Protein AF-A0A967VXX6-F1 (afdb_monomer_lite)

Sequence (80 aa):
DVFAPAAAHLVGGGALDALGPPADDLVRLPLPEPEAADGLVRGTVLAVDRFGNLVTNIPRAALPPEVSVVVEDRSVGPVR

Foldseek 3Di:
DQPVVLVVCVVVVHDPCVSDDDDPDDDDDDDDAWDDDPNDIHWDFPDQDPVRDTDTNDDPVSDDPWDWDDDPNDTPDTDD

Secondary structure (DSSP, 8-state):
--HHHHHHHHHTT--GGGG-S------PPPPPPPEEETTEEE--EEEE-TT-PEEES--GGGS-SSEEEEETTEEEEEE-

Structure (mmCIF, N/CA/C/O backbone):
data_AF-A0A967VXX6-F1
#
_entry.id   AF-A0A967VXX6-F1
#
loop_
_atom_site.group_PDB
_atom_site.id
_atom_site.type_symbol
_atom_site.label_atom_id
_atom_site.label_alt_id
_atom_site.label_comp_id
_atom_site.label_asym_id
_atom_site.label_entity_id
_atom_site.label_seq_id
_atom_site.pdbx_PDB_ins_code
_atom_site.Cartn_x
_atom_site.Cartn_y
_atom_site.Cartn_z
_atom_site.occupancy
_atom_site.B_iso_or_equiv
_atom_site.auth_seq_id
_atom_site.auth_comp_id
_atom_site.auth_asym_id
_atom_site.auth_atom_id
_atom_site.pdbx_PDB_model_num
ATOM 1 N N . ASP A 1 1 ? 11.316 -11.286 -18.984 1.00 79.62 1 ASP A N 1
ATOM 2 C CA . ASP A 1 1 ? 11.620 -10.299 -17.935 1.00 79.62 1 ASP A CA 1
ATOM 3 C C . ASP A 1 1 ? 11.505 -8.912 -18.550 1.00 79.62 1 ASP A C 1
ATOM 5 O O . ASP A 1 1 ? 11.887 -8.763 -19.704 1.00 79.62 1 ASP A O 1
ATOM 9 N N . VAL A 1 2 ? 10.897 -7.959 -17.845 1.00 91.50 2 VAL A N 1
ATOM 10 C CA . VAL A 1 2 ? 10.553 -6.620 -18.368 1.00 91.50 2 VAL A CA 1
ATOM 11 C C . VAL A 1 2 ? 10.869 -5.541 -17.332 1.00 91.50 2 VAL A C 1
ATOM 13 O O . VAL A 1 2 ? 11.466 -4.522 -17.666 1.00 91.50 2 VAL A O 1
ATOM 16 N N . PHE A 1 3 ? 10.539 -5.781 -16.059 1.00 95.25 3 PHE A N 1
ATOM 17 C CA . PHE A 1 3 ? 10.685 -4.773 -15.009 1.00 95.25 3 PHE A CA 1
ATOM 18 C C . PHE A 1 3 ? 12.136 -4.504 -14.611 1.00 95.25 3 PHE A C 1
ATOM 20 O O . PHE A 1 3 ? 12.488 -3.343 -14.414 1.00 95.25 3 PHE A O 1
ATOM 27 N N . ALA A 1 4 ? 12.991 -5.528 -14.512 1.00 96.81 4 ALA A N 1
ATOM 28 C CA . ALA A 1 4 ? 14.373 -5.313 -14.081 1.00 96.81 4 ALA A CA 1
ATOM 29 C C . ALA A 1 4 ? 15.192 -4.465 -15.085 1.00 96.81 4 ALA A C 1
ATOM 31 O O . ALA A 1 4 ? 15.809 -3.488 -14.652 1.00 96.81 4 ALA A O 1
ATOM 32 N N . PRO A 1 5 ? 15.152 -4.721 -16.411 1.00 95.94 5 PRO A N 1
ATOM 33 C CA . PRO A 1 5 ? 15.802 -3.850 -17.396 1.00 95.94 5 PRO A CA 1
ATOM 34 C C . PRO A 1 5 ? 15.204 -2.438 -17.453 1.00 95.94 5 PRO A C 1
ATOM 36 O O . PRO A 1 5 ? 15.949 -1.465 -17.563 1.00 95.94 5 PRO A O 1
ATOM 39 N N . ALA A 1 6 ? 13.877 -2.309 -17.337 1.00 96.75 6 ALA A N 1
ATOM 40 C CA . ALA A 1 6 ? 13.207 -1.009 -17.316 1.00 96.75 6 ALA A CA 1
ATOM 41 C C . ALA A 1 6 ? 13.643 -0.162 -16.107 1.00 96.75 6 ALA A C 1
ATOM 43 O O . ALA A 1 6 ? 13.957 1.019 -16.254 1.00 96.75 6 ALA A O 1
ATOM 44 N N . ALA A 1 7 ? 13.737 -0.772 -14.922 1.00 97.00 7 ALA A N 1
ATOM 45 C CA . ALA A 1 7 ? 14.247 -0.106 -13.727 1.00 97.00 7 ALA A CA 1
ATOM 46 C C . ALA A 1 7 ? 15.720 0.311 -13.889 1.00 97.00 7 ALA A C 1
ATOM 48 O O . ALA A 1 7 ? 16.079 1.430 -13.524 1.00 97.00 7 ALA A O 1
ATOM 49 N N . ALA A 1 8 ? 16.562 -0.549 -14.473 1.00 97.38 8 ALA A N 1
ATOM 50 C CA . ALA A 1 8 ? 17.967 -0.234 -14.736 1.00 97.38 8 ALA A CA 1
ATOM 51 C C . ALA A 1 8 ? 18.131 0.957 -15.697 1.00 97.38 8 ALA A C 1
ATOM 53 O O . ALA A 1 8 ? 18.962 1.829 -15.446 1.00 97.38 8 ALA A O 1
ATOM 54 N N . HIS A 1 9 ? 17.311 1.030 -16.752 1.00 97.00 9 HIS A N 1
ATOM 55 C CA . HIS A 1 9 ? 17.278 2.169 -17.677 1.00 97.00 9 HIS A CA 1
ATOM 56 C C . HIS A 1 9 ? 16.948 3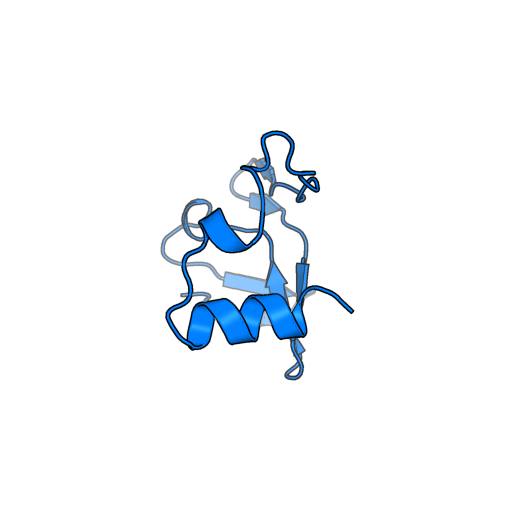.480 -16.953 1.00 97.00 9 HIS A C 1
ATOM 58 O O . HIS A 1 9 ? 17.678 4.456 -17.111 1.00 97.00 9 HIS A O 1
ATOM 64 N N . LEU A 1 10 ? 15.916 3.491 -16.100 1.00 97.94 10 LEU A N 1
ATOM 65 C CA . LEU A 1 10 ? 15.525 4.685 -15.335 1.00 97.94 10 LEU A CA 1
ATOM 66 C C . LEU A 1 10 ? 16.599 5.122 -14.331 1.00 97.94 10 LEU A C 1
ATOM 68 O O . LEU A 1 10 ? 16.939 6.301 -14.265 1.00 97.94 10 LEU A O 1
ATOM 72 N N . VAL A 1 11 ? 17.169 4.183 -13.570 1.00 98.00 11 VAL A N 1
ATOM 73 C CA . VAL A 1 11 ? 18.259 4.476 -12.619 1.00 98.00 11 VAL A CA 1
ATOM 74 C C . VAL A 1 11 ? 19.502 5.001 -13.344 1.00 98.00 11 VAL A C 1
ATOM 76 O O . VAL A 1 11 ? 20.197 5.869 -12.822 1.00 98.00 11 VAL A O 1
ATOM 79 N N . GLY A 1 12 ? 19.756 4.522 -14.563 1.00 97.56 12 GLY A N 1
ATOM 80 C CA . GLY A 1 12 ? 20.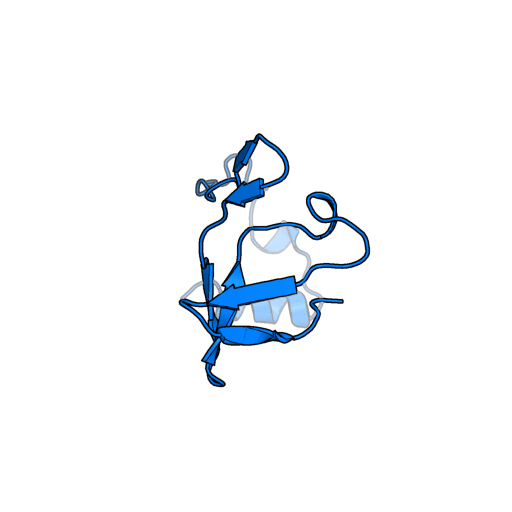820 5.015 -15.436 1.00 97.56 12 GLY A CA 1
ATOM 81 C C . GLY A 1 12 ? 20.573 6.405 -16.035 1.00 97.56 12 GLY A C 1
ATOM 82 O O . GLY A 1 12 ? 21.405 6.871 -16.810 1.00 97.56 12 GLY A O 1
ATOM 83 N N . GLY A 1 13 ? 19.458 7.069 -15.707 1.00 97.88 13 GLY A N 1
ATOM 84 C CA . GLY A 1 13 ? 19.090 8.382 -16.247 1.00 97.88 13 GLY A CA 1
ATOM 85 C C . GLY A 1 13 ? 18.398 8.325 -17.610 1.00 97.88 13 GLY A C 1
ATOM 86 O O . GLY A 1 13 ? 18.235 9.355 -18.263 1.00 97.88 13 GLY A O 1
ATOM 87 N N . GLY A 1 14 ? 17.999 7.134 -18.054 1.00 97.62 14 GLY A N 1
ATOM 88 C CA . GLY A 1 14 ? 17.207 6.952 -19.257 1.00 97.62 14 GLY A CA 1
ATOM 89 C C . GLY A 1 14 ? 15.822 7.589 -19.127 1.00 97.62 14 GLY A C 1
ATOM 90 O O . GLY A 1 14 ? 15.206 7.581 -18.061 1.00 97.62 14 GLY A O 1
ATOM 91 N N . ALA A 1 15 ? 15.326 8.147 -20.230 1.00 97.12 15 ALA A N 1
ATOM 92 C CA . ALA A 1 15 ? 14.035 8.821 -20.253 1.00 97.12 15 ALA A CA 1
ATOM 93 C C . ALA A 1 15 ? 12.869 7.826 -20.094 1.00 97.12 15 ALA A C 1
ATOM 95 O O . ALA A 1 15 ? 12.931 6.700 -20.595 1.00 97.12 15 ALA A O 1
ATOM 96 N N . LEU A 1 16 ? 11.812 8.243 -19.385 1.00 95.56 16 LEU A N 1
ATOM 97 C CA . LEU A 1 16 ? 10.634 7.414 -19.098 1.00 95.56 16 LEU A CA 1
ATOM 98 C C . LEU A 1 16 ? 9.836 7.080 -20.366 1.00 95.56 16 LEU A C 1
ATOM 100 O O . LEU A 1 16 ? 9.359 5.961 -20.514 1.00 95.56 16 LEU A O 1
ATOM 104 N N . ASP A 1 17 ? 9.730 8.031 -21.291 1.00 96.25 17 ASP A N 1
ATOM 105 C CA . ASP A 1 17 ? 9.066 7.879 -22.592 1.00 96.25 17 ASP A CA 1
ATOM 106 C C . ASP A 1 17 ? 9.795 6.907 -23.538 1.00 96.25 17 ASP A C 1
ATOM 108 O O . ASP A 1 17 ? 9.191 6.365 -24.462 1.00 96.25 17 ASP A O 1
ATOM 112 N N . ALA A 1 18 ? 11.069 6.602 -23.273 1.00 95.88 18 ALA A N 1
ATOM 113 C CA . ALA A 1 18 ? 11.801 5.550 -23.974 1.00 95.88 18 ALA A CA 1
ATOM 114 C C . ALA A 1 18 ? 11.401 4.128 -23.527 1.00 95.88 18 ALA A C 1
ATOM 116 O O . ALA A 1 18 ? 11.777 3.162 -24.190 1.00 95.88 18 ALA A O 1
ATOM 117 N N . LEU A 1 19 ? 10.641 3.976 -22.431 1.00 95.31 19 LEU A N 1
ATOM 118 C CA . LEU A 1 19 ? 10.112 2.676 -21.993 1.00 95.31 19 LEU A CA 1
ATOM 119 C C . LEU A 1 19 ? 8.845 2.253 -22.748 1.00 95.31 19 LEU A C 1
ATOM 121 O O . LEU A 1 19 ? 8.418 1.104 -22.623 1.00 95.31 19 LEU A O 1
ATOM 125 N N . GLY A 1 20 ? 8.259 3.156 -23.534 1.00 93.94 20 GLY A N 1
ATOM 126 C CA . GLY A 1 20 ? 7.075 2.887 -24.334 1.00 93.94 20 GLY A CA 1
ATOM 127 C C . GLY A 1 20 ? 6.082 4.048 -24.337 1.00 93.94 20 GLY A C 1
ATOM 128 O O . GLY A 1 20 ? 6.316 5.084 -23.712 1.00 93.94 20 GLY A O 1
ATOM 129 N N . PRO A 1 21 ? 4.960 3.882 -25.055 1.00 95.25 21 PRO A N 1
ATOM 130 C CA . PRO A 1 21 ? 3.896 4.872 -25.065 1.00 95.25 21 PRO A CA 1
ATOM 131 C C . PRO A 1 21 ? 3.272 5.035 -23.666 1.00 95.25 21 PRO A C 1
ATOM 133 O O . PRO A 1 21 ? 3.315 4.098 -22.861 1.00 95.25 21 PRO A O 1
ATOM 136 N N . PRO A 1 22 ? 2.652 6.194 -23.379 1.00 94.62 22 PRO A N 1
ATOM 137 C CA . PRO A 1 22 ? 1.866 6.387 -22.166 1.00 94.62 22 PRO A CA 1
ATOM 138 C C . PRO A 1 22 ? 0.819 5.283 -21.979 1.00 94.62 22 PRO A C 1
ATOM 140 O O . PRO A 1 22 ? 0.185 4.840 -22.936 1.00 94.62 22 PRO A O 1
ATOM 143 N N . ALA A 1 23 ? 0.646 4.842 -20.734 1.00 93.12 23 ALA A N 1
ATOM 144 C CA . ALA A 1 23 ? -0.410 3.912 -20.365 1.00 93.12 23 ALA A CA 1
ATOM 145 C C . ALA A 1 23 ? -1.638 4.700 -19.897 1.00 93.12 23 ALA A C 1
ATOM 147 O O . ALA A 1 23 ? -1.588 5.361 -18.859 1.00 93.12 23 ALA A O 1
ATOM 148 N N . ASP A 1 24 ? -2.734 4.601 -20.648 1.00 93.19 24 ASP A N 1
ATOM 149 C CA . ASP A 1 24 ? -3.981 5.312 -20.338 1.00 93.19 24 ASP A CA 1
ATOM 150 C C . ASP A 1 24 ? -4.931 4.496 -19.443 1.00 93.19 24 ASP A C 1
ATOM 152 O O . ASP A 1 24 ? -5.783 5.064 -18.762 1.00 93.19 24 ASP A O 1
ATOM 156 N N . ASP A 1 25 ? -4.769 3.169 -19.406 1.00 93.50 25 ASP A N 1
ATOM 157 C CA . ASP A 1 25 ? -5.629 2.250 -18.653 1.00 93.50 25 ASP A CA 1
ATOM 158 C C . ASP A 1 25 ? -4.819 1.436 -17.636 1.00 93.50 25 ASP A C 1
ATOM 160 O O . ASP A 1 25 ? -4.273 0.367 -17.919 1.00 93.50 25 ASP A O 1
ATOM 164 N N . LEU A 1 26 ? -4.698 1.991 -16.429 1.00 94.75 26 LEU A N 1
ATOM 165 C CA . LEU A 1 26 ? -4.069 1.315 -15.301 1.00 94.75 26 LEU A CA 1
ATOM 166 C C . LEU A 1 26 ? -5.121 0.528 -14.520 1.00 94.75 26 LEU A C 1
ATOM 168 O O . LEU A 1 26 ? -6.032 1.111 -13.928 1.00 94.75 26 LEU A O 1
ATOM 172 N N . VAL A 1 27 ? -4.933 -0.789 -14.433 1.00 94.75 27 VAL A N 1
ATOM 173 C CA . VAL A 1 27 ? -5.772 -1.658 -13.600 1.00 94.75 27 VAL A CA 1
ATOM 174 C C . VAL A 1 27 ? -5.661 -1.227 -12.135 1.00 94.75 27 VAL A C 1
ATOM 176 O O . VAL A 1 27 ? -4.598 -1.333 -11.521 1.00 94.75 27 VAL A O 1
ATOM 179 N N . ARG A 1 28 ? -6.774 -0.758 -11.559 1.00 92.56 28 ARG A N 1
ATOM 180 C CA . ARG A 1 28 ? -6.870 -0.402 -10.137 1.00 92.56 28 ARG A CA 1
ATOM 181 C C . ARG A 1 28 ? -7.488 -1.543 -9.349 1.00 92.56 28 ARG A C 1
ATOM 183 O O . ARG A 1 28 ? -8.615 -1.952 -9.616 1.00 92.56 28 ARG A O 1
ATOM 190 N N . LEU A 1 29 ? -6.759 -2.028 -8.353 1.00 92.31 29 LEU A N 1
ATOM 191 C CA . LEU A 1 29 ? -7.285 -3.006 -7.409 1.00 92.31 29 LEU A CA 1
ATOM 192 C C . LEU A 1 29 ? -8.112 -2.283 -6.336 1.00 92.31 29 LEU A C 1
ATOM 194 O O . LEU A 1 29 ? -7.648 -1.265 -5.816 1.00 92.31 29 LEU A O 1
ATOM 198 N N . PRO A 1 30 ? -9.314 -2.778 -5.990 1.00 90.25 30 PRO A N 1
ATOM 199 C CA . PRO A 1 30 ? -10.083 -2.211 -4.894 1.00 90.25 30 PRO A CA 1
ATOM 200 C C . PRO A 1 30 ? -9.366 -2.499 -3.573 1.00 90.25 30 PRO A C 1
ATOM 202 O O . PRO A 1 30 ? -9.041 -3.648 -3.269 1.00 90.25 30 PRO A O 1
ATOM 205 N N . LEU A 1 31 ? -9.128 -1.454 -2.786 1.00 88.00 31 LEU A N 1
ATOM 206 C CA . LEU A 1 31 ? -8.699 -1.596 -1.400 1.00 88.00 31 LEU A CA 1
ATOM 207 C C . LEU A 1 31 ? -9.935 -1.531 -0.495 1.00 88.00 31 LEU A C 1
ATOM 209 O O . LEU A 1 31 ? -10.858 -0.774 -0.798 1.00 88.00 31 LEU A O 1
ATOM 213 N N . PRO A 1 32 ? -9.990 -2.322 0.593 1.00 91.00 32 PRO A N 1
ATOM 214 C CA . PRO A 1 32 ? -11.066 -2.186 1.560 1.00 91.00 32 PRO A CA 1
ATOM 215 C C . PRO A 1 32 ? -10.981 -0.796 2.194 1.00 91.00 32 PRO A C 1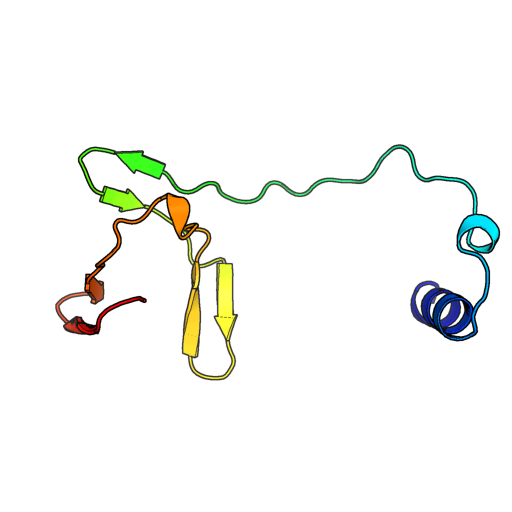
ATOM 217 O O . PRO A 1 32 ? -9.912 -0.391 2.654 1.00 91.00 32 PRO A O 1
ATOM 220 N N . GLU A 1 33 ? -12.103 -0.090 2.247 1.00 91.94 33 GLU A N 1
ATOM 221 C CA . GLU A 1 33 ? -12.227 1.177 2.967 1.00 91.94 33 GLU A CA 1
ATOM 222 C C . GLU A 1 33 ? -12.631 0.898 4.424 1.00 91.94 33 GLU A C 1
ATOM 224 O O . GLU A 1 33 ? -13.393 -0.040 4.679 1.00 91.94 33 GLU A O 1
ATOM 229 N N . PRO A 1 34 ? -12.106 1.642 5.408 1.00 92.12 34 PRO A N 1
ATOM 230 C CA . PRO A 1 34 ? -12.570 1.537 6.783 1.00 92.12 34 PRO A CA 1
ATOM 231 C C . PRO A 1 34 ? -13.963 2.163 6.935 1.00 92.12 34 PRO A C 1
ATOM 233 O O . PRO A 1 34 ? -14.290 3.171 6.311 1.00 92.12 34 PRO A O 1
ATOM 236 N N . GLU A 1 35 ? -14.769 1.593 7.822 1.00 90.62 35 GLU A N 1
ATOM 237 C CA . GLU A 1 35 ? -16.110 2.078 8.148 1.00 90.62 35 GLU A CA 1
ATOM 238 C C . GLU A 1 35 ? -16.077 2.819 9.486 1.00 90.62 35 GLU A C 1
ATOM 240 O O . GLU A 1 35 ? -15.554 2.301 10.473 1.00 90.62 35 GLU A O 1
ATOM 245 N N . ALA A 1 36 ? -16.643 4.025 9.540 1.00 86.81 36 ALA A N 1
ATOM 246 C CA . ALA A 1 36 ? -16.759 4.805 10.770 1.00 86.81 36 ALA A CA 1
ATOM 247 C C . ALA A 1 36 ? -18.236 5.004 11.132 1.00 86.81 36 ALA A C 1
ATOM 249 O O . ALA A 1 36 ? -18.991 5.591 10.357 1.00 8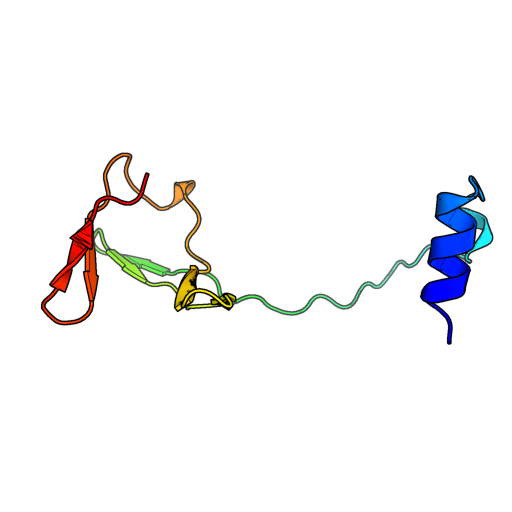6.81 36 ALA A O 1
ATOM 250 N N . ALA A 1 37 ? -18.641 4.528 12.309 1.00 82.62 37 ALA A N 1
ATOM 251 C CA . ALA A 1 37 ? -20.003 4.661 12.825 1.00 82.62 37 ALA A CA 1
ATOM 252 C C . ALA A 1 37 ? -19.995 4.685 14.359 1.00 82.62 37 ALA A C 1
ATOM 254 O O . ALA A 1 37 ? -19.181 4.012 14.985 1.00 82.62 37 ALA A O 1
ATOM 255 N N . ASP A 1 38 ? -20.889 5.471 14.964 1.00 85.00 38 ASP A N 1
ATOM 256 C CA . ASP A 1 38 ? -21.132 5.492 16.418 1.00 85.00 38 ASP A CA 1
ATOM 257 C C . ASP A 1 38 ? -19.873 5.695 17.291 1.00 85.00 38 ASP A C 1
ATOM 259 O O . ASP A 1 38 ? -19.748 5.148 18.384 1.00 85.00 38 ASP A O 1
ATOM 263 N N . GLY A 1 39 ? -18.913 6.490 16.805 1.00 78.19 39 GLY A N 1
ATOM 264 C CA . GLY A 1 39 ? -17.645 6.746 17.502 1.00 78.19 39 GLY A CA 1
ATOM 265 C C . GLY A 1 39 ? -16.625 5.604 17.415 1.00 78.19 39 GLY A C 1
ATOM 266 O O . GLY A 1 39 ? -15.597 5.656 18.088 1.00 78.19 39 GLY A O 1
ATOM 267 N N . LEU A 1 40 ? -16.881 4.595 16.580 1.00 79.19 40 LEU A N 1
ATOM 268 C CA . LEU A 1 40 ? -16.004 3.461 16.326 1.00 79.19 40 LEU A CA 1
ATOM 269 C C . LEU A 1 40 ? -15.533 3.460 14.868 1.00 79.19 40 LEU A C 1
ATOM 271 O O . LEU A 1 40 ? -16.299 3.747 13.949 1.00 79.19 40 LEU A O 1
ATOM 275 N N . VAL A 1 41 ? -14.265 3.099 14.659 1.00 87.00 41 VAL A N 1
ATOM 276 C CA . VAL A 1 41 ? -13.698 2.871 13.325 1.00 87.00 41 VAL A CA 1
ATOM 277 C C . VAL A 1 41 ? -13.382 1.393 13.167 1.00 87.00 41 VAL A C 1
ATOM 279 O O . VAL A 1 41 ? -12.568 0.832 13.902 1.00 87.00 41 VAL A O 1
ATOM 282 N N . ARG A 1 42 ? -14.029 0.759 12.193 1.00 87.62 42 ARG A N 1
ATOM 283 C CA . ARG A 1 42 ? -13.807 -0.629 11.808 1.00 87.62 42 ARG A CA 1
ATOM 284 C C . ARG A 1 42 ? -12.928 -0.663 10.564 1.00 87.62 42 ARG A C 1
ATO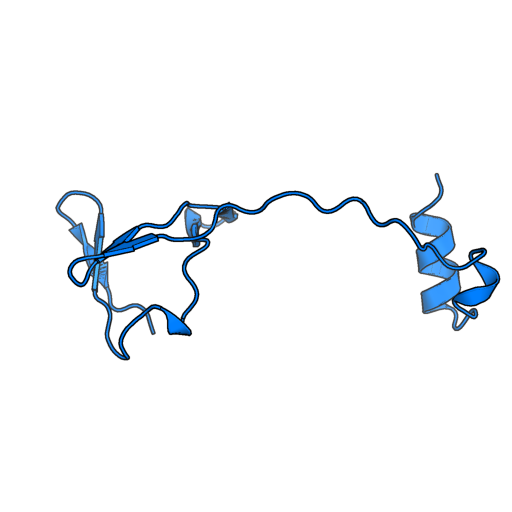M 286 O O . ARG A 1 42 ? -13.321 -0.204 9.498 1.00 87.62 42 ARG A O 1
ATOM 293 N N . GLY A 1 43 ? -11.742 -1.240 10.703 1.00 90.56 43 GLY A N 1
ATOM 294 C CA . GLY A 1 43 ? -10.816 -1.466 9.598 1.00 90.56 43 GLY A CA 1
ATOM 295 C C . GLY A 1 43 ? -10.470 -2.936 9.405 1.00 90.56 43 GLY A C 1
ATOM 296 O O . GLY A 1 43 ? -10.969 -3.819 10.100 1.00 90.56 43 GLY A O 1
ATOM 297 N N . THR A 1 44 ? -9.578 -3.183 8.455 1.00 92.00 44 THR A N 1
ATOM 298 C CA . THR A 1 44 ? -9.036 -4.494 8.098 1.00 92.00 44 THR A CA 1
ATOM 299 C C . THR A 1 44 ? -7.518 -4.463 8.235 1.00 92.00 44 THR A C 1
ATOM 301 O O . THR A 1 44 ? -6.878 -3.475 7.871 1.00 92.00 44 THR A O 1
ATOM 304 N N . VAL A 1 45 ? -6.932 -5.550 8.745 1.00 93.00 45 VAL A N 1
ATOM 305 C CA . VAL A 1 45 ? -5.478 -5.760 8.716 1.00 93.00 45 VAL A CA 1
ATOM 306 C C . VAL A 1 45 ? -5.069 -6.059 7.275 1.00 93.00 45 VAL A C 1
ATOM 308 O O . VAL A 1 45 ? -5.441 -7.088 6.720 1.00 93.00 45 VAL A O 1
ATOM 311 N N . LEU A 1 46 ? -4.318 -5.144 6.669 1.00 93.75 46 LEU A N 1
ATOM 312 C CA . LEU A 1 46 ? -3.799 -5.254 5.306 1.00 93.75 46 LEU A CA 1
ATOM 313 C C . LEU A 1 46 ? -2.529 -6.102 5.239 1.00 93.75 46 LEU A C 1
ATOM 315 O O . LEU A 1 46 ? -2.281 -6.763 4.234 1.00 93.75 46 LEU A O 1
ATOM 319 N N . ALA A 1 47 ? -1.713 -6.066 6.293 1.00 94.50 47 ALA A N 1
ATOM 320 C CA . ALA A 1 47 ? -0.473 -6.824 6.365 1.00 94.50 47 ALA A CA 1
ATOM 321 C C . ALA A 1 47 ? -0.063 -7.108 7.813 1.00 94.50 47 ALA A C 1
ATOM 323 O O . ALA A 1 47 ? -0.369 -6.340 8.727 1.00 94.50 47 ALA A O 1
ATOM 324 N N . VAL A 1 48 ? 0.691 -8.192 7.987 1.00 95.44 48 VAL A N 1
ATOM 325 C CA . VAL A 1 48 ? 1.434 -8.500 9.212 1.00 95.44 48 VAL A CA 1
ATOM 326 C C . VAL A 1 48 ? 2.912 -8.446 8.860 1.00 95.44 48 VAL A C 1
ATOM 328 O O . VAL A 1 48 ? 3.354 -9.150 7.949 1.00 95.44 48 VAL A O 1
ATOM 331 N N . ASP A 1 49 ? 3.670 -7.577 9.524 1.00 94.56 49 ASP A N 1
ATOM 332 C CA . ASP A 1 49 ? 5.106 -7.483 9.265 1.00 94.56 49 ASP A CA 1
ATOM 333 C C . ASP A 1 49 ? 5.890 -8.625 9.941 1.00 94.56 49 ASP A C 1
ATOM 335 O O . ASP A 1 49 ? 5.358 -9.415 10.722 1.00 94.56 49 ASP A O 1
ATOM 339 N N . ARG A 1 50 ? 7.196 -8.714 9.658 1.00 96.31 50 ARG A N 1
ATOM 340 C CA . ARG A 1 50 ? 8.061 -9.776 10.207 1.00 96.31 50 ARG A CA 1
ATOM 341 C C . ARG A 1 50 ? 8.214 -9.753 11.733 1.00 96.31 50 ARG A C 1
ATOM 343 O O . ARG A 1 50 ? 8.721 -10.718 12.294 1.00 96.31 50 ARG A O 1
ATOM 350 N N . PHE A 1 51 ? 7.869 -8.644 12.382 1.00 93.81 51 PHE A N 1
ATOM 351 C CA . PHE A 1 51 ? 7.934 -8.484 13.833 1.00 93.81 51 PHE A CA 1
ATOM 352 C C . PHE A 1 51 ? 6.588 -8.791 14.502 1.00 93.81 51 PHE A C 1
ATOM 354 O O . PHE A 1 51 ? 6.524 -8.838 15.728 1.00 93.81 51 PHE A O 1
ATOM 361 N N . GLY A 1 52 ? 5.532 -9.025 13.714 1.00 88.19 52 GLY A N 1
ATOM 362 C CA . GLY A 1 52 ? 4.177 -9.264 14.198 1.00 88.19 52 GLY A CA 1
ATOM 363 C C . GLY A 1 52 ? 3.338 -7.994 14.351 1.00 88.19 52 GLY A C 1
ATOM 364 O O . GLY A 1 52 ? 2.262 -8.063 14.944 1.00 88.19 52 GLY A O 1
ATOM 365 N N . ASN A 1 53 ? 3.784 -6.844 13.830 1.00 89.69 53 ASN A N 1
ATOM 366 C CA . ASN A 1 53 ? 2.958 -5.637 13.831 1.00 89.69 53 ASN A CA 1
ATOM 367 C C . ASN A 1 53 ? 1.828 -5.763 12.805 1.00 89.69 53 ASN A C 1
ATOM 369 O O . ASN A 1 53 ? 2.023 -6.288 11.706 1.00 89.69 53 ASN A O 1
ATOM 373 N N . LEU A 1 54 ? 0.660 -5.222 13.152 1.00 89.62 54 LEU A N 1
ATOM 374 C CA . LEU A 1 54 ? -0.515 -5.205 12.288 1.00 89.62 54 LEU A CA 1
ATOM 375 C C . LEU A 1 54 ? -0.608 -3.860 11.565 1.00 89.62 54 LEU A C 1
ATOM 377 O O . LEU A 1 54 ? -0.768 -2.816 12.198 1.00 89.62 54 LEU A O 1
ATOM 381 N N . VAL A 1 55 ? -0.548 -3.886 10.236 1.00 91.62 55 VAL A N 1
ATOM 382 C CA . VAL A 1 55 ? -0.808 -2.714 9.393 1.00 91.62 55 VAL A CA 1
ATOM 383 C C . VAL A 1 55 ? -2.272 -2.752 8.984 1.00 91.62 55 VAL A C 1
ATOM 385 O O . VAL A 1 55 ? -2.710 -3.721 8.367 1.00 91.62 55 VAL A O 1
ATOM 388 N N . THR A 1 56 ? -3.038 -1.718 9.324 1.00 92.25 56 THR A N 1
ATOM 389 C CA . THR A 1 56 ? -4.469 -1.633 8.998 1.00 92.25 56 THR A CA 1
ATOM 390 C C . THR A 1 56 ? -4.732 -0.651 7.860 1.00 92.25 56 THR A C 1
ATOM 392 O O . THR A 1 56 ? -3.869 0.148 7.503 1.00 92.25 56 THR A O 1
ATOM 395 N N . ASN A 1 57 ? -5.940 -0.693 7.301 1.00 94.25 57 ASN A N 1
ATOM 396 C CA . ASN A 1 57 ? -6.441 0.314 6.362 1.00 94.25 57 ASN A CA 1
ATOM 397 C C . ASN A 1 57 ? -7.023 1.562 7.055 1.00 94.25 57 ASN A C 1
ATOM 399 O O . ASN A 1 57 ? -7.654 2.373 6.386 1.00 94.25 57 ASN A O 1
ATOM 403 N N . ILE A 1 58 ? -6.866 1.715 8.377 1.00 91.75 58 ILE A N 1
ATOM 404 C CA . ILE A 1 58 ? -7.437 2.841 9.124 1.00 91.75 58 ILE A CA 1
ATOM 405 C C . ILE A 1 58 ? -6.497 4.048 8.998 1.00 91.75 58 ILE A C 1
ATOM 407 O O . ILE A 1 58 ? -5.390 4.016 9.544 1.00 91.75 58 ILE A O 1
ATOM 411 N N . PRO A 1 59 ? -6.895 5.134 8.310 1.00 90.00 59 PRO A N 1
ATOM 412 C CA . PRO A 1 59 ? -6.057 6.312 8.193 1.00 90.00 59 PRO A CA 1
ATOM 413 C C . PRO A 1 59 ? -6.026 7.072 9.518 1.00 90.00 59 PRO A C 1
ATOM 415 O O . PRO A 1 59 ? -7.026 7.165 10.228 1.00 90.00 59 PRO A O 1
ATOM 418 N N . ARG A 1 60 ? -4.899 7.732 9.805 1.00 86.94 60 ARG A N 1
ATOM 419 C CA . ARG A 1 60 ? -4.757 8.604 10.982 1.00 86.94 60 ARG A CA 1
ATOM 420 C C . ARG A 1 60 ? -5.864 9.660 11.075 1.00 86.94 60 ARG A C 1
ATOM 422 O O . ARG A 1 60 ? -6.310 9.973 12.168 1.00 86.94 60 ARG A O 1
ATOM 429 N N . ALA A 1 61 ? -6.313 10.192 9.941 1.00 88.69 61 ALA A N 1
ATOM 430 C CA . ALA A 1 61 ? -7.363 11.209 9.895 1.00 88.69 61 ALA A CA 1
ATOM 431 C C . ALA A 1 61 ? -8.742 10.701 10.360 1.00 88.69 61 ALA A C 1
ATOM 433 O O . ALA A 1 61 ? -9.583 11.513 10.728 1.00 88.69 61 ALA A O 1
ATOM 434 N N . ALA A 1 62 ? -8.973 9.383 10.362 1.00 86.69 62 ALA A N 1
ATOM 435 C CA . ALA A 1 62 ? -10.197 8.789 10.899 1.00 86.69 62 ALA A CA 1
ATOM 436 C C . ALA A 1 62 ? -10.162 8.636 12.430 1.00 86.69 62 ALA A C 1
ATOM 438 O O . ALA A 1 62 ? -11.150 8.216 13.024 1.00 86.69 62 ALA A O 1
ATOM 439 N N . LEU A 1 63 ? -9.034 8.952 13.073 1.00 84.69 63 LEU A N 1
ATOM 440 C CA . LEU A 1 63 ? -8.810 8.721 14.491 1.00 84.69 63 LEU A CA 1
ATOM 441 C C . LEU A 1 63 ? -8.661 10.042 15.264 1.00 84.69 63 LEU A C 1
ATOM 443 O O . LEU A 1 63 ? -8.072 10.998 14.749 1.00 84.69 63 LEU A O 1
ATOM 447 N N . PRO A 1 64 ? -9.143 10.109 16.519 1.00 83.19 64 PRO A N 1
ATOM 448 C CA . PRO A 1 64 ? -8.847 11.22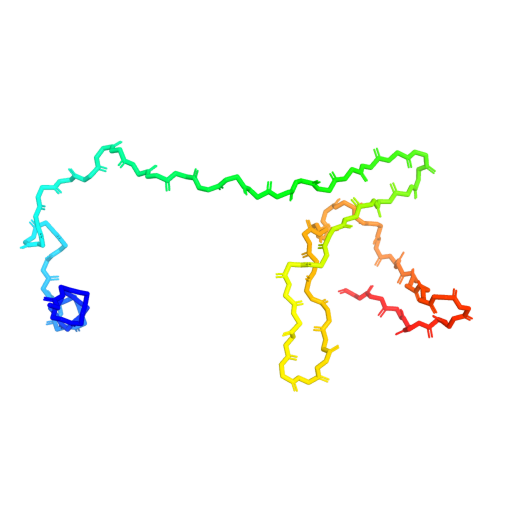9 17.404 1.00 83.19 64 PRO A CA 1
ATOM 449 C C . PRO A 1 64 ? -7.342 11.296 17.742 1.00 83.19 64 PRO A C 1
ATOM 451 O O . PRO A 1 64 ? -6.596 10.350 17.479 1.00 83.19 64 PRO A O 1
ATOM 454 N N . PRO A 1 65 ? -6.863 12.405 18.341 1.00 82.50 65 PRO A N 1
ATOM 455 C CA . PRO A 1 65 ? -5.450 12.569 18.693 1.00 82.50 65 PRO A CA 1
ATOM 456 C C . PRO A 1 65 ? -4.897 11.473 19.611 1.00 82.50 65 PRO A C 1
ATOM 458 O O . PRO A 1 65 ? -3.714 11.152 19.521 1.00 82.50 65 PRO A O 1
ATOM 461 N N . GLU A 1 66 ? -5.749 10.910 20.468 1.00 80.88 66 GLU A N 1
ATOM 462 C CA . GLU A 1 66 ? -5.415 9.851 21.416 1.00 80.88 66 GLU A CA 1
ATOM 463 C C . GLU A 1 66 ? -6.318 8.643 21.172 1.00 80.88 66 GLU A C 1
ATOM 465 O O . GLU A 1 66 ? -7.543 8.752 21.219 1.00 80.88 66 GLU A O 1
ATOM 470 N N . VAL A 1 67 ? -5.706 7.485 20.920 1.00 78.31 67 VAL A N 1
ATOM 471 C CA . VAL A 1 67 ? -6.414 6.225 20.676 1.00 78.31 67 VAL A CA 1
ATOM 472 C C . VAL A 1 67 ? -5.822 5.139 21.558 1.00 78.31 67 VAL A C 1
ATOM 474 O O . VAL A 1 67 ? -4.605 4.938 21.579 1.00 78.31 67 VAL A O 1
ATOM 477 N N . SER A 1 68 ? -6.685 4.411 22.259 1.00 75.81 68 SER A N 1
ATOM 478 C CA . SER A 1 68 ? -6.340 3.140 22.887 1.00 75.81 68 SER A CA 1
ATOM 479 C C . SER A 1 68 ? -6.754 1.993 21.969 1.00 75.81 68 SER A C 1
ATOM 481 O O . SER A 1 68 ? -7.833 2.003 21.380 1.00 75.81 68 SER A O 1
ATOM 483 N N . VAL A 1 69 ? -5.882 0.996 21.836 1.00 79.44 69 VAL A N 1
ATOM 484 C CA . VAL A 1 69 ? -6.193 -0.240 21.110 1.00 79.44 69 VAL A CA 1
ATOM 485 C C . VAL A 1 69 ? -6.367 -1.364 22.111 1.00 79.44 69 VAL A C 1
ATOM 487 O O . VAL A 1 69 ? -5.529 -1.547 22.995 1.00 79.44 69 VAL A O 1
ATOM 490 N N . VAL A 1 70 ? -7.446 -2.124 21.951 1.00 75.88 70 VAL A N 1
ATOM 491 C CA . VAL A 1 70 ? -7.736 -3.320 22.742 1.00 75.88 70 VAL A CA 1
ATOM 492 C C . VAL A 1 70 ? -7.825 -4.514 21.797 1.00 75.88 70 VAL A C 1
ATOM 494 O O . VAL A 1 70 ? -8.511 -4.451 20.779 1.00 75.88 70 VAL A O 1
ATOM 497 N N . VAL A 1 71 ? -7.109 -5.587 22.124 1.00 77.06 71 VAL A N 1
ATOM 498 C CA . VAL A 1 71 ? -7.160 -6.873 21.421 1.00 77.06 71 VAL A CA 1
ATOM 499 C C . VAL A 1 71 ? -7.621 -7.921 22.420 1.00 77.06 71 VAL A C 1
ATOM 501 O O . VAL A 1 71 ? -6.941 -8.148 23.420 1.00 77.06 71 VAL A O 1
ATOM 504 N N . GLU A 1 72 ? -8.781 -8.524 22.155 1.00 80.88 72 GLU A N 1
ATOM 505 C CA . GLU A 1 72 ? -9.533 -9.306 23.146 1.00 80.88 72 GLU A CA 1
ATOM 506 C C . GLU A 1 72 ? -9.727 -8.478 24.426 1.00 80.88 72 GLU A C 1
ATOM 508 O O . GLU A 1 72 ? -10.386 -7.443 24.371 1.00 80.88 72 GLU A O 1
ATOM 513 N N . ASP A 1 73 ? -9.089 -8.854 25.533 1.00 84.00 73 ASP A N 1
ATOM 514 C CA . ASP A 1 73 ? -9.173 -8.134 26.810 1.00 84.00 73 ASP A CA 1
ATOM 515 C C . ASP A 1 73 ? -7.897 -7.335 27.132 1.00 84.00 73 ASP A C 1
ATOM 517 O O . ASP A 1 73 ? -7.714 -6.826 28.243 1.00 84.00 73 ASP A O 1
ATOM 521 N N . ARG A 1 74 ? -6.967 -7.226 26.172 1.00 78.25 74 ARG A N 1
ATOM 522 C CA . ARG A 1 74 ? -5.643 -6.638 26.391 1.00 78.25 74 ARG A CA 1
ATOM 523 C C . ARG A 1 74 ? -5.496 -5.283 25.712 1.00 78.25 74 ARG A C 1
ATOM 525 O O . ARG A 1 74 ? -5.528 -5.178 24.490 1.00 78.25 74 ARG A O 1
ATOM 532 N N . SER A 1 75 ? -5.216 -4.253 26.510 1.00 81.00 75 SER A N 1
ATOM 533 C CA . SER A 1 75 ? -4.767 -2.956 25.995 1.00 81.00 75 SER A CA 1
ATOM 534 C C . SER A 1 75 ? -3.350 -3.066 25.420 1.00 81.00 75 SER A C 1
ATOM 536 O O . SER A 1 75 ? -2.434 -3.540 26.100 1.00 81.00 75 SER A O 1
ATOM 538 N N . VAL A 1 76 ? -3.169 -2.635 24.170 1.00 77.44 76 VAL A N 1
ATOM 539 C CA . VAL A 1 76 ? -1.901 -2.716 23.411 1.00 77.44 76 VAL A CA 1
ATOM 540 C C . VAL A 1 76 ? -1.133 -1.382 23.442 1.00 77.44 76 VAL A C 1
ATOM 542 O O . VAL A 1 76 ? -0.117 -1.208 22.777 1.00 77.44 76 VAL A O 1
ATOM 545 N N . GLY A 1 77 ? -1.569 -0.451 24.294 1.00 67.81 77 GLY A N 1
ATOM 546 C CA . GLY A 1 77 ? -0.941 0.854 24.478 1.00 67.81 77 GLY A CA 1
ATOM 547 C C . GLY A 1 77 ? -1.488 1.933 23.537 1.00 67.81 77 GLY A C 1
ATOM 548 O O . GLY A 1 77 ? -2.372 1.666 22.717 1.00 67.81 77 GLY A O 1
ATOM 549 N N . PRO A 1 78 ? -1.015 3.180 23.698 1.00 67.19 78 PRO A N 1
ATOM 550 C CA . PRO A 1 78 ? -1.488 4.301 22.901 1.00 67.19 78 PRO A CA 1
ATOM 551 C C . PRO A 1 78 ? -0.937 4.230 21.475 1.00 67.19 78 PRO A C 1
ATOM 553 O O . PRO A 1 78 ? 0.269 4.058 21.277 1.00 67.19 78 PRO A O 1
ATOM 556 N N . VAL A 1 79 ? -1.806 4.428 20.486 1.00 66.50 79 VAL A N 1
ATOM 557 C CA . VAL A 1 79 ? -1.396 4.641 19.090 1.00 66.50 79 VAL A CA 1
ATOM 558 C C . VAL A 1 79 ? -1.176 6.141 18.897 1.00 66.50 79 VAL A C 1
ATOM 560 O O . VAL A 1 79 ? -2.073 6.930 19.191 1.00 66.50 79 VAL A O 1
ATOM 563 N N . ARG A 1 80 ? 0.028 6.539 18.471 1.00 57.91 80 ARG A N 1
ATOM 564 C CA . ARG A 1 80 ? 0.405 7.945 18.234 1.00 57.91 80 ARG A CA 1
ATOM 565 C C . ARG A 1 80 ? 0.407 8.308 16.756 1.00 57.91 80 ARG A C 1
ATOM 567 O O . ARG A 1 80 ? 0.723 7.425 15.934 1.00 57.91 80 ARG A O 1
#

Radius of gyration: 20.21 Å; chains: 1; bounding box: 42×23×52 Å

pLDDT: mean 88.71, std 8.39, range [57.91, 98.0]

=== Feature glossary ===
Reading guide. The protein is described through the following features:

Foldseek 3Di. A 3Di character summarizes, for each residue, the relative orientation of the Cα frame of its nearest spatial neighbor. Because it encodes fold topology rather than chemistry, 3Di alignments detect remote structural similarity that sequence alignment misses.

Contact-map, Ramachandran, and PAE plots. Plot images: a contact map (which residues are close in 3D, as an N×N binary image), a Ramachandran scatter (backbone torsion angles, revealing secondary-structure composition at a glance), and — for AlphaFold structures — a PAE heatmap (pairwise prediction confidence).

Radius of gyration, Cα contacts, bounding box. Radius of gyration (Rg) is the root-mean-square distance of Cα atoms from their centroid — a single number for overall size and compactness. A globular domain of N residues has Rg ≈ 2.2·N^0.38 Å; an extended or disordered chain has a much larger Rg. The Cα contact count is the number of residue pairs whose Cα atoms are within 8 Å and are more than four positions apart in sequence — a standard proxy for tertiary packing density. The bounding box is the smallest axis-aligned box enclosing all Cα atoms.

Secondary structure (8-state, DSSP). Eight-state secondary structure (DSSP): H is the canonical α-helix, G the tighter 3₁₀-helix, I the wider π-helix; E/B are β-structure, T and S are turns and bends, and '-' is everything else. DSSP derives these from the pattern of main-chain N–H···O=C hydrogen bonds, not from the sequence.

B-factor. B-factor (Debye–Waller factor) reflects atomic displacement in the crystal lattice. It is an experimental observable (units Å²), not a prediction; low values mean the atom is pinned down, high values mean it moves or is heterogeneous across the crystal.

pLDDT. pLDDT is the predicted lDDT-Cα score: AlphaFold's confidence that the local environment of each residue (all inter-atomic distances within 15 Å) is correctly placed. It is a per-residue number between 0 and 100, with higher meaning more reliable.

Nearest PDB structures. Nearest PDB neighbors are the top structural matches found by Foldseek when searching this structure against the entire Protein Data Bank. Each hit reports a TM-score (0 to 1; >0.5 almost always implies the same fold) and an E-value. These are *structural* homologs — they may share no detectable sequence similarity.

Solvent-accessible surface area. Accessible surface area quantifies burial. A residue with SASA near zero is packed into the hydrophobic core; one with SASA >100 Å² sits on the surface. Computed here via the Shrake–Rupley numerical algorithm with a 1.4 Å probe.

Rendered structure images. Structure images are PyMOL renders from six orthogonal camera directions. Cartoon representation draws helices as coils and strands as arrows; sticks shows the backbone as bonds; surface shows the solvent-excluded envelope. Rainbow coloring maps sequence position to hue (blue→red, N→C); chain coloring assigns a distinct color per polypeptide.

Backbone torsions (φ/ψ). φ (phi) and ψ (psi) are the two rotatable backbone dihedrals per residue: φ is the C(i-1)–N–Cα–C torsion, ψ is the N–Cα–C–N(i+1) torsion, both in degrees on (−180°, 180°]. α-helical residues cluster near (−60°, −45°); β-strand residues near (−120°, +130°). A Ramachandran plot is simply a scatter of (φ, ψ) for every residue.

Predicted aligned error. Predicted Aligned Error (PAE) is an AlphaFold confidence matrix: entry (i, j) is the expected error in the position of residue j, in ångströms, when the prediction is superimposed on the true structure at residue i. Low PAE within a block of residues means that block is internally rigid and well-predicted; high PAE between two blocks means their relative placement is uncertain even if each block individually is confident.

mmCIF coordinates. Structure coordinates are given as an mmCIF _atom_site loop: one row per atom with element, residue name, chain id, sequence number, and x/y/z position in Å. Only the four main-chain atoms per residue are included here; side chains are omitted to keep the record compact.

InterPro / GO / CATH / organism. Database cross-references. InterPro integrates a dozen domain/family signature databases into unified entries with residue-range hits. GO terms attach function/process/location labels with evidence codes. CATH codes position the fold in a four-level structural taxonomy. Organism is the NCBI-taxonomy species name.

Secondary structure (3-state, P-SEA). SS3 is a coarse helix/strand/coil call (letters a/b/c) made by the P-SEA algorithm from inter-Cα distances and dihedrals. It is less detailed than DSSP but needs only Cα positions.

Sequence. Sequence gives the chain of amino acids in standard one-letter code (A=alanine, C=cysteine, …, Y=tyrosine), read N→C. It is the only feature that is directly encoded by the gene; all structural features are derived from the folded form of this sequence.